Protein AF-A0A8T0PVY9-F1 (afdb_monomer_lite)

Radius of gyration: 18.32 Å; chains: 1; bounding box: 44×36×40 Å

Structure (mmCIF, N/CA/C/O backbone):
data_AF-A0A8T0PVY9-F1
#
_entry.id   AF-A0A8T0PVY9-F1
#
loop_
_atom_site.group_PDB
_atom_site.id
_atom_site.type_symbol
_atom_site.label_atom_id
_atom_site.label_alt_id
_atom_site.label_comp_id
_atom_site.label_asym_id
_atom_site.label_entity_id
_atom_site.label_seq_id
_atom_site.pdbx_PDB_ins_code
_atom_site.Cartn_x
_atom_site.Cartn_y
_atom_site.Cartn_z
_atom_site.occupancy
_atom_site.B_iso_or_equiv
_atom_site.auth_seq_id
_atom_site.auth_comp_id
_atom_site.auth_asym_id
_atom_site.auth_atom_id
_atom_site.pdbx_PDB_model_num
ATOM 1 N N . MET A 1 1 ? -31.765 17.114 -11.609 1.00 39.25 1 MET A N 1
ATOM 2 C CA . MET A 1 1 ? -30.657 17.555 -10.737 1.00 39.25 1 MET A CA 1
ATOM 3 C C . MET A 1 1 ? -30.429 16.414 -9.762 1.00 39.25 1 MET A C 1
ATOM 5 O O . MET A 1 1 ? -31.206 16.276 -8.830 1.00 39.25 1 MET A O 1
ATOM 9 N N . CYS A 1 2 ? -29.530 15.483 -10.095 1.00 36.41 2 CYS A N 1
ATOM 10 C CA . CYS A 1 2 ? -29.352 14.270 -9.294 1.00 36.41 2 CYS A CA 1
ATOM 11 C C . CYS A 1 2 ? -28.752 14.635 -7.940 1.00 36.41 2 CYS A C 1
ATOM 13 O O . CYS A 1 2 ? -27.683 15.236 -7.864 1.00 36.41 2 CYS A O 1
ATOM 15 N N . SER A 1 3 ? -29.511 14.295 -6.904 1.00 42.62 3 SER A N 1
ATOM 16 C CA . SER A 1 3 ? -29.208 14.486 -5.500 1.00 42.62 3 SER A CA 1
ATOM 17 C C . SER A 1 3 ? -27.873 13.859 -5.111 1.00 42.62 3 SER A C 1
ATOM 19 O O . SER A 1 3 ? -27.536 12.754 -5.530 1.00 42.62 3 SER A O 1
ATOM 21 N N . THR A 1 4 ? -27.169 14.596 -4.260 1.00 48.34 4 THR A N 1
ATOM 22 C CA . THR A 1 4 ? -26.116 14.203 -3.321 1.00 48.34 4 THR A CA 1
ATOM 23 C C . THR A 1 4 ? -26.311 12.794 -2.749 1.00 48.34 4 THR A C 1
ATOM 25 O O . THR A 1 4 ? -26.867 12.599 -1.674 1.00 48.34 4 THR A O 1
ATOM 28 N N . LEU A 1 5 ? -25.814 11.798 -3.475 1.00 50.50 5 LEU A N 1
ATOM 29 C CA . LEU A 1 5 ? -25.611 10.430 -3.015 1.00 50.50 5 LEU A CA 1
ATOM 30 C C . LEU A 1 5 ? -24.164 10.076 -3.328 1.00 50.50 5 LEU A C 1
ATOM 32 O O . LEU A 1 5 ? -23.855 9.352 -4.264 1.00 50.50 5 LEU A O 1
ATOM 36 N N . SER A 1 6 ? -23.264 10.639 -2.538 1.00 39.66 6 SER A N 1
ATOM 37 C CA . SER A 1 6 ? -21.999 9.977 -2.291 1.00 39.66 6 SER A CA 1
ATOM 38 C C . SER A 1 6 ? -21.831 9.984 -0.787 1.00 39.66 6 SER A C 1
ATOM 40 O O . SER A 1 6 ? -21.186 10.850 -0.203 1.00 39.66 6 SER A O 1
ATOM 42 N N . ALA A 1 7 ? -22.478 9.013 -0.143 1.00 40.28 7 ALA A N 1
ATOM 43 C CA . ALA A 1 7 ? -21.828 8.362 0.975 1.00 40.28 7 ALA A CA 1
ATOM 44 C C . ALA A 1 7 ? -20.532 7.782 0.395 1.00 40.28 7 ALA A C 1
ATOM 46 O O . ALA A 1 7 ? -20.496 6.631 -0.028 1.00 40.28 7 ALA A O 1
ATOM 47 N N . CYS A 1 8 ? -19.510 8.628 0.240 1.00 43.28 8 CYS A N 1
ATOM 48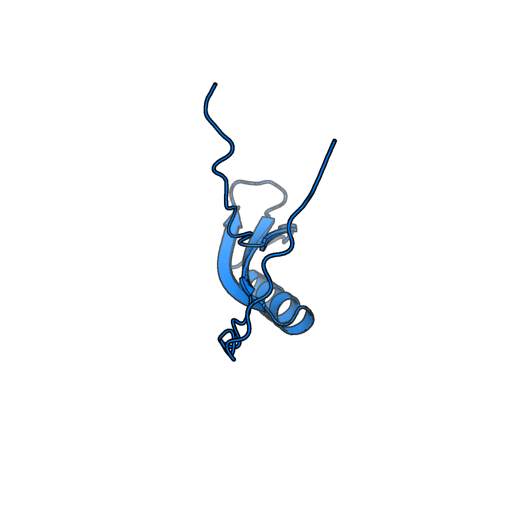 C CA . CYS A 1 8 ? -18.163 8.147 0.061 1.00 43.28 8 CYS A CA 1
ATOM 49 C C . CYS A 1 8 ? -17.899 7.414 1.366 1.00 43.28 8 CYS A C 1
ATOM 51 O O . CYS A 1 8 ? -17.654 8.037 2.400 1.00 43.28 8 CYS A O 1
ATOM 53 N N . GLU A 1 9 ? -18.014 6.091 1.352 1.00 44.81 9 GLU A N 1
ATOM 54 C CA . GLU A 1 9 ? -17.058 5.333 2.132 1.00 44.81 9 GLU A CA 1
ATOM 55 C C . GLU A 1 9 ? -15.710 5.913 1.711 1.00 44.81 9 GLU A C 1
ATOM 57 O O . GLU A 1 9 ? -15.304 5.803 0.555 1.00 44.81 9 GLU A O 1
ATOM 62 N N . GLU A 1 10 ? -15.117 6.725 2.585 1.00 49.19 10 GLU A N 1
ATOM 63 C CA . GLU A 1 10 ? -13.771 7.231 2.382 1.00 49.19 10 GLU A CA 1
ATOM 64 C C . GLU A 1 10 ? -12.853 6.029 2.587 1.00 49.19 10 GLU A C 1
ATOM 66 O O . GLU A 1 10 ? -12.218 5.863 3.628 1.00 49.19 10 GLU A O 1
ATOM 71 N N . ASP A 1 11 ? -12.863 5.129 1.606 1.00 54.50 11 ASP A N 1
ATOM 72 C CA . ASP A 1 11 ? -11.757 4.252 1.295 1.00 54.50 11 ASP A CA 1
ATOM 73 C C . ASP A 1 11 ? -10.588 5.182 0.989 1.00 54.50 11 ASP A C 1
ATOM 75 O O . ASP A 1 11 ? -10.356 5.578 -0.156 1.00 54.50 11 ASP A O 1
ATOM 79 N N . ASP A 1 12 ? -9.917 5.616 2.059 1.00 70.31 12 ASP A N 1
ATOM 80 C CA . ASP A 1 12 ? -8.743 6.472 2.038 1.00 70.31 12 ASP A CA 1
ATOM 81 C C . ASP A 1 12 ? -7.698 5.768 1.169 1.00 70.31 12 ASP A C 1
ATOM 83 O O . ASP A 1 12 ? -6.947 4.907 1.631 1.00 70.31 12 ASP A O 1
ATOM 87 N N . THR A 1 13 ? -7.696 6.085 -0.120 1.00 80.62 13 THR A N 1
ATOM 88 C CA . THR A 1 13 ? -6.728 5.570 -1.074 1.00 80.62 13 THR A CA 1
ATOM 89 C C . THR A 1 13 ? -5.587 6.568 -1.125 1.00 80.62 13 THR A C 1
ATOM 91 O O . THR A 1 13 ? -5.776 7.716 -1.518 1.00 80.62 13 THR A O 1
ATOM 94 N N . LEU A 1 14 ? -4.411 6.149 -0.665 1.00 84.81 14 LEU A N 1
ATOM 95 C CA . LEU A 1 14 ? -3.200 6.962 -0.668 1.00 84.81 14 LEU A CA 1
ATOM 96 C C . LEU A 1 14 ? -2.246 6.406 -1.712 1.00 84.81 14 LEU A C 1
ATOM 98 O O . LEU A 1 14 ? -1.848 5.249 -1.610 1.00 84.81 14 LEU A O 1
ATOM 102 N N . CYS A 1 15 ? -1.881 7.240 -2.677 1.00 85.31 15 CYS A N 1
ATOM 103 C CA . CYS A 1 15 ? -0.862 6.927 -3.663 1.00 85.31 15 CYS A CA 1
ATOM 104 C C . CYS A 1 15 ? 0.425 7.681 -3.325 1.00 85.31 15 CYS A C 1
ATOM 106 O O . CYS A 1 15 ? 0.385 8.880 -3.052 1.00 85.31 15 CYS A O 1
ATOM 108 N N . ASP A 1 16 ? 1.548 6.970 -3.316 1.00 86.50 16 ASP A N 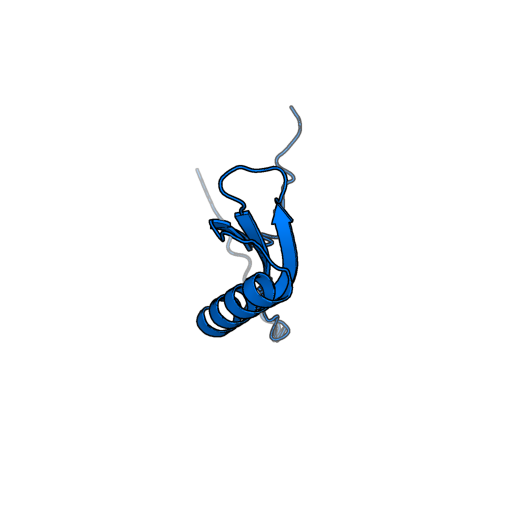1
ATOM 109 C CA . ASP A 1 16 ? 2.884 7.527 -3.129 1.00 86.50 16 ASP A CA 1
ATOM 110 C C . ASP A 1 16 ? 3.798 7.049 -4.259 1.00 86.50 16 ASP A C 1
ATOM 112 O O . ASP A 1 16 ? 3.754 5.888 -4.670 1.00 86.50 16 ASP A O 1
ATOM 116 N N . VAL A 1 17 ? 4.664 7.936 -4.748 1.00 87.50 17 VAL A N 1
ATOM 117 C CA . VAL A 1 17 ? 5.644 7.593 -5.782 1.00 87.50 17 VAL A CA 1
ATOM 118 C C . VAL A 1 17 ? 6.624 6.558 -5.229 1.00 87.50 17 VAL A C 1
ATOM 120 O O . VAL A 1 17 ? 7.339 6.817 -4.260 1.00 87.50 17 VAL A O 1
ATOM 123 N N . LEU A 1 18 ? 6.695 5.393 -5.872 1.00 84.00 18 LEU A N 1
ATOM 124 C CA . LEU A 1 18 ? 7.570 4.296 -5.478 1.00 84.00 18 LEU A CA 1
ATOM 125 C C . LEU A 1 18 ? 8.227 3.714 -6.725 1.00 84.00 18 LEU A C 1
ATOM 127 O O . LEU A 1 18 ? 7.561 3.099 -7.548 1.00 84.00 18 LEU A O 1
ATOM 131 N N . ASN A 1 19 ? 9.543 3.880 -6.868 1.00 82.00 19 ASN A N 1
ATOM 132 C CA . ASN A 1 19 ? 10.261 3.439 -8.063 1.00 82.00 19 ASN A CA 1
ATOM 133 C C . ASN A 1 19 ? 11.529 2.638 -7.686 1.00 82.00 19 ASN A C 1
ATOM 135 O O . ASN A 1 19 ? 12.420 3.198 -7.044 1.00 82.00 19 ASN A O 1
ATOM 139 N N . PRO A 1 20 ? 11.646 1.340 -8.041 1.00 82.50 20 PRO A N 1
ATOM 140 C CA . PRO A 1 20 ? 10.637 0.518 -8.714 1.00 82.50 20 PRO A CA 1
ATOM 141 C C . PRO A 1 20 ? 9.458 0.189 -7.788 1.00 82.50 20 PRO A C 1
ATOM 143 O O . PRO A 1 20 ? 9.665 -0.178 -6.625 1.00 82.50 20 PRO A O 1
ATOM 146 N N . CYS A 1 21 ? 8.231 0.266 -8.310 1.00 84.38 21 CYS A N 1
ATOM 147 C CA . CYS A 1 21 ? 7.057 -0.191 -7.573 1.00 84.38 21 CYS A CA 1
ATOM 148 C C . CYS A 1 21 ? 7.001 -1.717 -7.639 1.00 84.38 21 CYS A C 1
ATOM 150 O O . CYS A 1 21 ? 6.684 -2.299 -8.674 1.00 84.38 21 CYS A O 1
ATOM 152 N N . THR A 1 22 ? 7.331 -2.384 -6.535 1.00 87.75 22 THR A N 1
ATOM 153 C CA . THR A 1 22 ? 7.083 -3.820 -6.376 1.00 87.75 22 THR A CA 1
ATOM 154 C C . THR A 1 22 ? 5.975 -4.027 -5.364 1.00 87.75 22 THR A C 1
ATOM 156 O O . THR A 1 22 ? 5.927 -3.337 -4.346 1.00 87.75 22 THR A O 1
ATOM 159 N N . TYR A 1 23 ? 5.111 -5.017 -5.603 1.00 85.25 23 TYR A N 1
ATOM 160 C CA . TYR A 1 23 ? 4.016 -5.336 -4.684 1.00 85.25 23 TYR A CA 1
ATOM 161 C C . TYR A 1 23 ? 4.514 -5.548 -3.246 1.00 85.25 23 TYR A C 1
ATOM 163 O O . TYR A 1 23 ? 3.897 -5.059 -2.309 1.00 85.25 23 TYR A O 1
ATOM 171 N N . ALA A 1 24 ? 5.665 -6.207 -3.069 1.00 87.56 24 ALA A N 1
ATOM 172 C CA . ALA A 1 24 ? 6.261 -6.437 -1.755 1.00 87.56 24 ALA A CA 1
ATOM 173 C C . ALA A 1 24 ? 6.620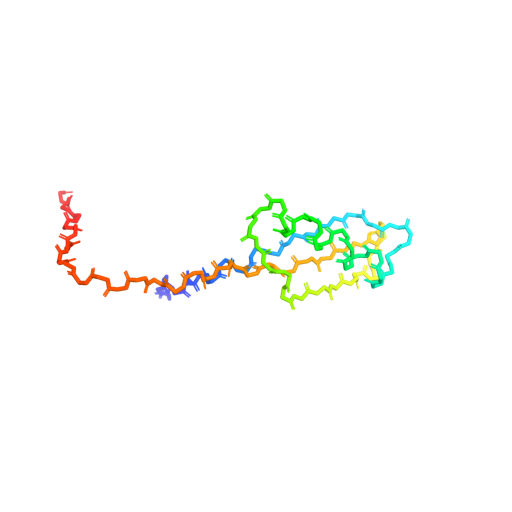 -5.128 -1.026 1.00 87.56 24 ALA A C 1
ATOM 175 O O . ALA A 1 24 ? 6.177 -4.932 0.103 1.00 87.56 24 ALA A O 1
ATOM 176 N N . LYS A 1 25 ? 7.358 -4.212 -1.676 1.00 88.88 25 LYS A N 1
ATOM 177 C CA . LYS A 1 25 ? 7.715 -2.915 -1.071 1.00 88.88 25 LYS A CA 1
ATOM 178 C C . LYS A 1 25 ? 6.490 -2.039 -0.849 1.00 88.88 25 LYS A C 1
ATOM 180 O O . LYS A 1 25 ? 6.330 -1.469 0.221 1.00 88.88 25 LYS A O 1
ATOM 185 N N . CYS A 1 26 ? 5.620 -1.968 -1.851 1.00 89.44 26 CYS A N 1
ATOM 186 C CA . CYS A 1 26 ? 4.392 -1.192 -1.782 1.00 89.44 26 CYS A CA 1
ATOM 187 C C . CYS A 1 26 ? 3.521 -1.676 -0.612 1.00 89.44 26 CYS A C 1
ATOM 189 O O . CYS A 1 26 ? 3.119 -0.884 0.230 1.00 89.44 26 CYS A O 1
ATOM 191 N N . SER A 1 27 ? 3.336 -2.992 -0.465 1.00 89.75 27 SER A N 1
ATOM 192 C CA . SER A 1 27 ? 2.580 -3.579 0.644 1.00 89.75 27 SER A CA 1
ATOM 193 C C . SER A 1 27 ? 3.207 -3.313 2.014 1.00 89.75 27 SER A C 1
ATOM 195 O O . SER A 1 27 ? 2.468 -3.117 2.981 1.00 89.75 27 SER A O 1
ATOM 197 N N . GLU A 1 28 ? 4.536 -3.326 2.126 1.00 91.81 28 GLU A N 1
ATOM 198 C CA . GLU A 1 28 ? 5.241 -3.022 3.377 1.00 91.81 28 GLU A CA 1
ATOM 199 C C . GLU A 1 28 ? 5.004 -1.567 3.804 1.00 91.81 28 GLU A C 1
ATOM 201 O O . GLU A 1 28 ? 4.528 -1.324 4.917 1.00 91.81 28 GLU A O 1
ATOM 206 N N . GLU A 1 29 ? 5.198 -0.620 2.884 1.00 89.81 29 GLU A N 1
ATOM 207 C CA . GLU A 1 29 ? 4.968 0.811 3.113 1.00 89.81 29 GLU A CA 1
ATOM 208 C C . GLU A 1 29 ? 3.496 1.100 3.436 1.00 89.81 29 GLU A C 1
ATOM 210 O O . GLU A 1 29 ? 3.185 1.785 4.418 1.00 89.81 29 GLU A O 1
ATOM 215 N N . CYS A 1 30 ? 2.567 0.505 2.674 1.00 89.94 30 CYS A N 1
ATOM 216 C CA . CYS A 1 30 ? 1.140 0.580 2.966 1.00 89.94 30 CYS A CA 1
ATOM 217 C C . CYS A 1 30 ? 0.858 0.072 4.385 1.00 89.94 30 CYS A C 1
ATOM 219 O O . CYS A 1 30 ? 0.133 0.712 5.143 1.00 89.94 30 CYS A O 1
ATOM 221 N N . THR A 1 31 ? 1.438 -1.064 4.780 1.00 89.81 31 THR A N 1
ATOM 222 C CA . THR A 1 31 ? 1.198 -1.662 6.101 1.00 89.81 31 THR A CA 1
ATOM 223 C C . THR A 1 31 ? 1.728 -0.773 7.219 1.00 89.81 31 THR A C 1
ATOM 225 O O . THR A 1 31 ? 0.998 -0.519 8.180 1.00 89.81 31 THR A O 1
ATOM 228 N N . ALA A 1 32 ? 2.940 -0.234 7.079 1.00 90.31 32 ALA A N 1
ATOM 229 C CA . ALA A 1 32 ? 3.522 0.701 8.038 1.00 90.31 32 ALA A CA 1
ATOM 230 C C . ALA A 1 32 ? 2.663 1.971 8.184 1.00 90.31 32 ALA A C 1
ATOM 232 O O . ALA A 1 32 ? 2.360 2.412 9.300 1.00 90.31 32 ALA A O 1
ATOM 233 N N . LYS A 1 33 ? 2.186 2.524 7.061 1.00 86.19 33 LYS A N 1
ATOM 234 C CA . LYS A 1 33 ? 1.312 3.709 7.033 1.00 86.19 33 LYS A CA 1
ATOM 235 C C . LYS A 1 33 ? -0.065 3.419 7.634 1.00 86.19 33 LYS A C 1
ATOM 237 O O . LYS A 1 33 ? -0.603 4.246 8.374 1.00 86.19 33 LYS A O 1
ATOM 242 N N . GLY A 1 34 ? -0.613 2.234 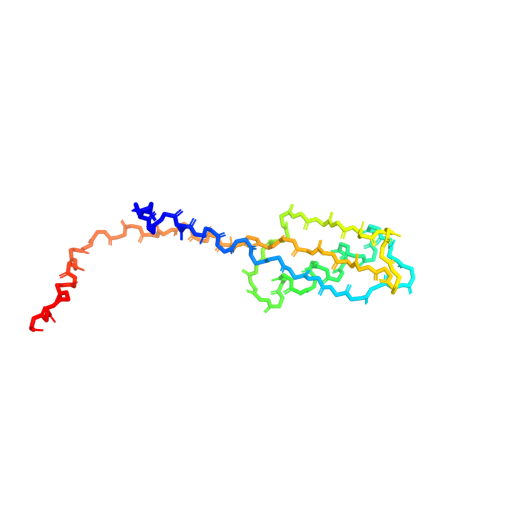7.373 1.00 85.88 34 GLY A N 1
ATOM 243 C CA . GLY A 1 34 ? -1.854 1.750 7.972 1.00 85.88 34 GLY A CA 1
ATOM 244 C C . GLY A 1 34 ? -1.730 1.626 9.486 1.00 85.88 34 GLY A C 1
ATOM 245 O 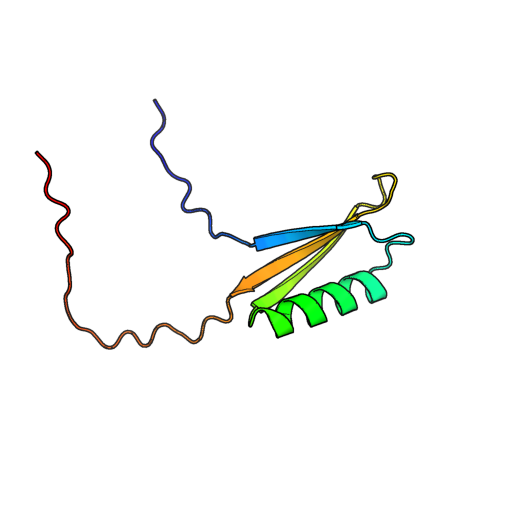O . GLY A 1 34 ? -2.536 2.201 10.215 1.00 85.88 34 GLY A O 1
ATOM 246 N N . GLN A 1 35 ? -0.671 0.974 9.972 1.00 85.69 35 GLN A N 1
ATOM 247 C CA . GLN A 1 35 ? -0.399 0.836 11.404 1.00 85.69 35 GLN A CA 1
ATOM 248 C C . GLN A 1 35 ? -0.267 2.192 12.104 1.00 85.69 35 GLN A C 1
ATOM 250 O O . GLN A 1 35 ? -0.917 2.404 13.129 1.00 85.69 35 GLN A O 1
ATOM 255 N N . LYS A 1 36 ? 0.493 3.133 11.524 1.00 85.31 36 LYS A N 1
ATOM 256 C CA . LYS A 1 36 ? 0.661 4.492 12.069 1.00 85.31 36 LYS A CA 1
ATOM 257 C C . LYS A 1 36 ? -0.667 5.241 12.216 1.00 85.31 36 LYS A C 1
ATOM 259 O O . LYS A 1 36 ? -0.837 6.001 13.163 1.00 85.31 36 LYS A O 1
ATOM 264 N N . ASN A 1 37 ? -1.608 5.006 11.302 1.00 78.94 37 ASN A N 1
ATOM 265 C CA . ASN A 1 37 ? -2.912 5.671 11.277 1.00 78.94 37 ASN A CA 1
ATOM 266 C C . ASN A 1 37 ? -4.053 4.824 11.876 1.00 78.94 37 ASN A C 1
ATOM 268 O O . ASN A 1 37 ? -5.218 5.190 11.734 1.00 78.94 37 ASN A O 1
ATOM 272 N N . ASN A 1 38 ? -3.750 3.692 12.527 1.00 80.31 38 ASN A N 1
ATOM 273 C CA . ASN A 1 38 ? -4.736 2.726 13.038 1.00 80.31 38 ASN A CA 1
ATOM 274 C C . ASN A 1 38 ? -5.758 2.252 11.974 1.00 80.31 38 ASN A C 1
ATOM 276 O O . ASN A 1 38 ? -6.945 2.038 12.241 1.00 80.31 38 ASN A O 1
ATOM 280 N N . ARG A 1 39 ? -5.285 2.085 10.740 1.00 83.38 39 ARG A N 1
ATOM 281 C CA . ARG A 1 39 ? -6.031 1.585 9.581 1.00 83.38 39 ARG A CA 1
ATOM 282 C C . ARG A 1 39 ? -5.482 0.225 9.148 1.00 83.38 39 ARG A C 1
ATOM 284 O O . ARG A 1 39 ? -4.340 -0.125 9.442 1.00 83.38 39 ARG A O 1
ATOM 291 N N . ILE A 1 40 ? -6.304 -0.561 8.463 1.00 85.12 40 ILE A N 1
ATOM 292 C CA . ILE A 1 40 ? -5.877 -1.817 7.836 1.00 85.12 40 ILE A CA 1
ATOM 293 C C . ILE A 1 40 ? -5.775 -1.576 6.336 1.00 85.12 40 ILE A C 1
ATOM 295 O O . ILE A 1 40 ? -6.672 -0.978 5.746 1.00 85.12 40 ILE A O 1
ATOM 299 N N . VAL A 1 41 ? -4.691 -2.053 5.732 1.00 88.38 41 VAL A N 1
ATOM 300 C CA . VAL A 1 41 ? -4.558 -2.098 4.276 1.00 88.38 41 VAL A CA 1
ATOM 301 C C . VAL A 1 41 ? -5.599 -3.068 3.734 1.00 88.38 41 VAL A C 1
ATOM 303 O O . VAL A 1 41 ? -5.607 -4.242 4.100 1.00 88.38 41 VAL A O 1
ATOM 306 N N . GLU A 1 42 ? -6.494 -2.572 2.892 1.00 87.62 42 GLU A N 1
ATOM 307 C CA . GLU A 1 42 ? -7.471 -3.400 2.194 1.00 87.62 42 GLU A CA 1
ATOM 308 C C . GLU A 1 42 ? -6.937 -3.850 0.835 1.00 87.62 42 GLU A C 1
ATOM 310 O O . GLU A 1 42 ? -7.031 -5.027 0.485 1.00 87.62 42 GLU A O 1
ATOM 315 N N . LYS A 1 43 ? -6.366 -2.914 0.071 1.00 87.31 43 LYS A N 1
ATOM 316 C CA . LYS A 1 43 ? -5.837 -3.170 -1.270 1.00 87.31 43 LYS A CA 1
ATOM 317 C C . LYS A 1 43 ? -4.518 -2.440 -1.466 1.00 87.31 43 LYS A C 1
ATOM 319 O O . LYS A 1 43 ? -4.321 -1.344 -0.952 1.00 87.31 43 LYS A O 1
ATOM 324 N N . VAL A 1 44 ? -3.641 -3.059 -2.244 1.00 89.81 44 VAL A N 1
ATOM 325 C CA . VAL A 1 44 ? -2.349 -2.514 -2.665 1.00 89.81 44 VAL A CA 1
ATOM 326 C C . VAL A 1 44 ? -2.284 -2.636 -4.179 1.00 89.81 44 VAL A C 1
ATOM 328 O O . VAL A 1 44 ? -2.556 -3.711 -4.720 1.00 89.81 44 VAL A O 1
ATOM 331 N N . ARG A 1 45 ? -1.954 -1.547 -4.865 1.00 89.81 45 ARG A N 1
ATOM 332 C CA . ARG A 1 45 ? -1.791 -1.497 -6.319 1.00 89.81 45 ARG A CA 1
ATOM 333 C C . ARG A 1 45 ? -0.516 -0.746 -6.660 1.00 89.81 45 ARG A C 1
ATOM 335 O O . ARG A 1 45 ? -0.221 0.268 -6.046 1.00 89.81 45 ARG A O 1
ATOM 342 N N . CYS A 1 46 ? 0.216 -1.246 -7.643 1.00 88.25 46 CYS A N 1
ATOM 343 C CA . CYS A 1 46 ? 1.269 -0.488 -8.300 1.00 88.25 46 CYS A CA 1
ATOM 344 C C . CYS A 1 46 ? 0.718 -0.018 -9.643 1.00 88.25 46 CYS A C 1
ATOM 346 O O . CYS A 1 46 ? 0.309 -0.847 -10.449 1.00 88.25 46 CYS A O 1
ATOM 348 N N . GLU A 1 47 ? 0.704 1.287 -9.871 1.00 85.12 47 GLU A N 1
ATOM 349 C CA . GLU A 1 47 ? 0.401 1.891 -11.166 1.00 85.12 47 GLU A CA 1
ATOM 350 C C . GLU A 1 47 ? 1.703 1.900 -11.984 1.00 85.12 47 GLU A C 1
ATOM 352 O O . GLU A 1 47 ? 2.397 2.912 -12.092 1.00 85.12 47 GLU A O 1
ATOM 357 N N . ASP A 1 48 ? 2.086 0.735 -12.517 1.00 79.81 48 ASP A N 1
ATOM 358 C CA . ASP A 1 48 ? 3.326 0.565 -13.295 1.00 79.81 48 ASP A CA 1
ATOM 359 C C . ASP A 1 48 ? 3.295 1.273 -14.660 1.00 79.81 48 ASP A C 1
ATOM 361 O O . ASP A 1 48 ? 4.336 1.484 -15.282 1.00 79.81 48 ASP A O 1
ATOM 365 N N . HIS A 1 49 ? 2.104 1.690 -15.094 1.00 77.94 49 HIS A N 1
ATOM 366 C CA . HIS A 1 49 ? 1.890 2.473 -16.305 1.00 77.94 49 HIS A CA 1
ATOM 367 C C . HIS A 1 49 ? 2.200 3.971 -16.129 1.00 77.94 49 HIS A C 1
ATOM 369 O O . HIS A 1 49 ? 2.242 4.700 -17.122 1.00 77.94 49 HIS A O 1
ATOM 375 N N . LEU A 1 50 ? 2.420 4.440 -14.894 1.00 76.50 50 LEU A N 1
ATOM 376 C CA . LEU A 1 50 ? 2.820 5.814 -14.586 1.00 76.50 50 LEU A CA 1
ATOM 377 C C . LEU A 1 50 ? 4.348 5.926 -14.485 1.00 76.50 50 LEU A C 1
ATOM 379 O O . LEU A 1 50 ? 5.037 4.997 -14.065 1.00 76.50 50 LEU A O 1
ATOM 383 N N . ASN A 1 51 ? 4.893 7.081 -14.882 1.00 76.44 51 ASN A N 1
ATOM 384 C CA . AS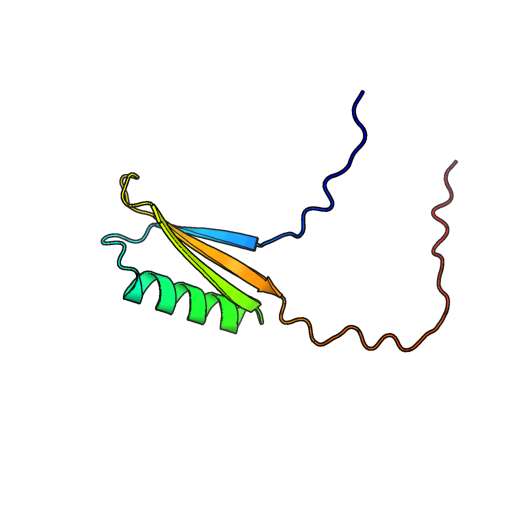N A 1 51 ? 6.317 7.384 -14.754 1.00 76.44 51 ASN A CA 1
ATOM 385 C C . ASN A 1 51 ? 6.509 8.764 -14.092 1.00 76.44 51 ASN A C 1
ATOM 387 O O . ASN A 1 51 ? 6.270 9.779 -14.752 1.00 76.44 51 ASN A O 1
ATOM 391 N N . PRO A 1 52 ? 6.954 8.829 -12.823 1.00 74.62 52 PRO A N 1
ATOM 392 C CA . PRO A 1 52 ? 7.419 7.708 -12.003 1.00 74.62 52 PRO A CA 1
ATOM 393 C C . PRO A 1 52 ? 6.270 6.794 -11.542 1.00 74.62 52 PRO A C 1
ATOM 395 O O . PRO A 1 52 ? 5.136 7.241 -11.419 1.00 74.62 52 PRO A O 1
ATOM 398 N N . MET A 1 53 ? 6.578 5.517 -11.301 1.00 86.31 53 MET A N 1
ATOM 399 C CA . MET A 1 53 ? 5.595 4.537 -10.830 1.00 86.31 53 MET A CA 1
ATOM 400 C C . MET A 1 53 ? 5.015 4.948 -9.473 1.00 86.31 53 MET A C 1
ATOM 402 O O . MET A 1 53 ? 5.740 5.460 -8.612 1.00 86.31 53 MET A O 1
ATOM 406 N N . GLU A 1 54 ? 3.733 4.664 -9.261 1.00 86.38 54 GLU A N 1
ATOM 407 C CA . GLU A 1 54 ? 3.033 4.993 -8.017 1.00 86.38 54 GLU A CA 1
ATOM 408 C C . GLU A 1 54 ? 2.514 3.737 -7.312 1.00 86.38 54 GLU A C 1
ATOM 410 O O . GLU A 1 54 ? 2.025 2.795 -7.931 1.00 86.38 54 GLU A O 1
ATOM 415 N N . CYS A 1 55 ? 2.637 3.723 -5.990 1.00 89.25 55 CYS A N 1
ATOM 416 C CA . CYS A 1 55 ? 2.099 2.717 -5.090 1.00 89.25 55 CYS A CA 1
ATOM 417 C C . CYS A 1 55 ? 0.827 3.266 -4.442 1.00 89.25 55 CYS A C 1
ATOM 419 O O . CYS A 1 55 ? 0.899 4.177 -3.622 1.00 89.25 55 CYS A O 1
ATOM 421 N N . CYS A 1 56 ? -0.329 2.707 -4.787 1.00 88.81 56 CYS A N 1
ATOM 422 C CA . CYS A 1 56 ? -1.631 3.079 -4.251 1.00 88.81 56 CYS A CA 1
ATOM 423 C C . CYS A 1 56 ? -2.124 2.061 -3.215 1.00 88.81 56 CYS A C 1
ATOM 425 O O . CYS A 1 56 ? -2.351 0.885 -3.511 1.00 88.81 56 CYS A O 1
ATOM 427 N N . CYS A 1 57 ? -2.338 2.537 -1.995 1.00 89.81 57 CYS A N 1
ATOM 428 C CA . CYS A 1 57 ? -2.826 1.783 -0.852 1.00 89.81 57 CYS A CA 1
ATOM 429 C C . CYS A 1 57 ? -4.256 2.212 -0.524 1.00 89.81 57 CYS A C 1
ATOM 431 O O . CYS A 1 57 ? -4.472 3.364 -0.155 1.00 89.81 57 CYS A O 1
ATOM 433 N N . THR A 1 58 ? -5.222 1.302 -0.575 1.00 88.31 58 THR A N 1
ATOM 434 C CA . THR A 1 58 ? -6.564 1.554 -0.038 1.00 88.31 58 THR A CA 1
ATOM 435 C C . THR A 1 58 ? -6.613 1.110 1.411 1.00 88.31 58 THR A C 1
ATOM 437 O O . THR A 1 58 ? -6.293 -0.040 1.731 1.00 88.31 58 THR A O 1
ATOM 440 N N . PHE A 1 59 ? -7.014 2.019 2.292 1.00 86.25 59 PHE A N 1
ATOM 441 C CA . PHE A 1 59 ? -7.131 1.764 3.715 1.00 86.25 59 PHE A CA 1
ATOM 442 C C . PHE A 1 59 ? -8.586 1.690 4.141 1.00 86.25 59 PHE A C 1
ATOM 444 O O . PHE A 1 59 ? -9.358 2.609 3.896 1.00 86.25 59 PHE A O 1
ATOM 451 N N . ARG A 1 60 ? -8.909 0.665 4.926 1.00 82.31 60 ARG A N 1
ATOM 452 C CA . ARG A 1 60 ? -10.150 0.627 5.696 1.00 82.31 60 ARG A CA 1
ATOM 453 C C . ARG A 1 60 ? -9.872 0.982 7.146 1.00 82.31 60 ARG A C 1
ATOM 455 O O . ARG A 1 60 ? -8.835 0.612 7.717 1.00 82.31 60 ARG A O 1
ATOM 462 N N . ARG A 1 61 ? -10.804 1.686 7.785 1.00 76.00 61 ARG A N 1
ATOM 463 C CA . ARG A 1 61 ? -10.722 1.900 9.234 1.00 76.00 61 ARG A CA 1
ATOM 464 C C . ARG A 1 61 ? -10.772 0.541 9.921 1.00 76.00 61 ARG A C 1
ATOM 466 O O . ARG A 1 61 ? -11.546 -0.332 9.528 1.00 76.00 61 ARG A O 1
ATOM 473 N N . ARG A 1 62 ? -9.976 0.362 10.980 1.00 68.62 62 ARG A N 1
ATOM 474 C CA . ARG A 1 62 ? -10.288 -0.680 11.958 1.00 68.62 62 ARG A CA 1
ATOM 475 C C . ARG A 1 62 ? -11.627 -0.294 12.566 1.00 68.62 62 ARG A C 1
ATOM 477 O O . ARG A 1 62 ? -11.665 0.505 13.496 1.00 68.62 62 ARG A O 1
ATOM 484 N N . GLN A 1 63 ? -12.722 -0.811 12.014 1.00 57.78 63 GLN A N 1
ATOM 485 C CA . GLN A 1 63 ? -13.975 -0.877 12.744 1.00 57.78 63 GLN A CA 1
ATOM 486 C C . GLN A 1 63 ? -13.704 -1.773 13.956 1.00 57.78 63 GLN A C 1
ATOM 488 O O . GLN A 1 63 ? -13.884 -2.986 13.925 1.00 57.78 63 GLN A O 1
ATOM 493 N N . LEU A 1 64 ? -13.241 -1.163 15.047 1.00 52.75 64 LEU A N 1
ATOM 494 C CA . LEU A 1 64 ? -13.815 -1.501 16.335 1.00 52.75 64 LEU A CA 1
ATOM 495 C C . LEU A 1 64 ? -15.306 -1.303 16.109 1.00 52.75 64 LEU A C 1
ATOM 497 O O . LEU A 1 64 ? -15.720 -0.178 15.823 1.00 52.75 64 LEU A O 1
ATOM 501 N N . LEU A 1 65 ? -16.051 -2.411 16.063 1.00 48.81 65 LEU A N 1
ATOM 502 C CA . LEU A 1 65 ? -17.507 -2.419 15.971 1.00 48.81 65 LEU A CA 1
ATOM 503 C C . LEU A 1 65 ? -18.039 -1.196 16.725 1.00 48.81 65 LEU A C 1
ATOM 505 O O . LEU A 1 65 ? -17.597 -0.989 17.863 1.00 48.81 65 LEU A O 1
ATOM 509 N N . PRO A 1 66 ? -18.930 -0.371 16.144 1.00 44.16 66 PRO A N 1
ATOM 510 C CA . PRO A 1 66 ? -19.634 0.587 16.966 1.00 44.16 66 PRO A CA 1
ATOM 511 C C . PRO A 1 66 ? -20.278 -0.243 18.072 1.00 44.16 66 PRO A C 1
ATOM 513 O O . PRO A 1 66 ? -21.138 -1.084 17.806 1.00 44.16 66 PRO A O 1
ATOM 516 N N . GLN A 1 67 ? -19.805 -0.074 19.308 1.00 40.84 67 GLN A N 1
ATOM 517 C CA . GLN A 1 67 ? -20.607 -0.440 20.455 1.00 40.84 67 GLN A CA 1
ATOM 518 C C . GLN A 1 67 ? -21.828 0.456 20.321 1.00 40.84 67 GLN A C 1
ATOM 520 O O . GLN A 1 67 ? -21.801 1.623 20.702 1.00 40.84 67 GLN A O 1
ATOM 525 N N . VAL A 1 68 ? -22.864 -0.069 19.671 1.00 47.91 68 VAL A N 1
ATOM 526 C CA . VAL A 1 68 ? -24.217 0.463 19.683 1.00 47.91 68 VAL A CA 1
ATOM 527 C C . VAL A 1 68 ? -24.729 0.297 21.109 1.00 47.91 68 VAL A C 1
ATOM 529 O O . VAL A 1 68 ? -25.590 -0.521 21.403 1.00 47.91 68 VAL A O 1
ATOM 532 N N . ASN A 1 69 ? -24.133 1.046 22.034 1.00 38.78 69 ASN A N 1
ATOM 533 C CA . ASN A 1 69 ? -24.741 1.311 23.314 1.00 38.78 69 ASN A CA 1
ATOM 534 C C . ASN A 1 69 ? -25.806 2.352 22.995 1.00 38.78 69 ASN A C 1
ATOM 536 O O . ASN A 1 69 ? -25.488 3.508 22.714 1.00 38.78 69 ASN A O 1
ATOM 540 N N . GLY A 1 70 ? -27.045 1.883 22.874 1.00 48.53 70 GLY A N 1
ATOM 541 C CA . GLY A 1 70 ? -28.175 2.737 22.564 1.00 48.53 70 GLY A CA 1
ATOM 542 C C . GLY A 1 70 ? -28.242 3.888 23.556 1.00 48.53 70 GLY A C 1
ATOM 543 O O . GLY A 1 70 ? -28.356 3.654 24.752 1.00 48.53 70 GLY A O 1
ATOM 544 N N . ASP A 1 71 ? -28.176 5.112 23.045 1.00 38.34 71 ASP A N 1
ATOM 545 C CA . ASP A 1 71 ? -28.998 6.196 23.553 1.00 38.34 71 ASP A CA 1
ATOM 546 C C . ASP A 1 71 ? -29.221 7.237 22.452 1.00 38.34 71 ASP A C 1
ATOM 548 O O . ASP A 1 71 ? -28.363 7.521 21.613 1.00 38.34 71 ASP A O 1
ATOM 552 N N . VAL A 1 72 ? -30.453 7.718 22.423 1.00 51.78 72 VAL A N 1
ATOM 553 C CA . VAL A 1 72 ? -31.036 8.638 21.458 1.00 51.78 72 VAL A CA 1
ATOM 554 C C . VAL A 1 72 ? -30.307 9.983 21.476 1.00 51.78 72 VAL A C 1
ATOM 556 O O . VAL A 1 72 ? -30.148 10.611 22.514 1.00 51.78 72 VAL A O 1
ATOM 559 N N . GLY A 1 73 ? -29.961 10.493 20.294 1.00 35.22 73 GLY A N 1
ATOM 560 C CA . GLY A 1 73 ? -29.431 11.846 20.139 1.00 35.22 73 GLY A CA 1
ATOM 561 C C . GLY A 1 73 ? -29.629 12.380 18.728 1.00 35.22 73 GLY A C 1
ATOM 562 O O . GLY A 1 73 ? -28.664 12.594 18.002 1.00 35.22 73 GLY A O 1
ATOM 563 N N . ILE A 1 74 ? -30.885 12.575 18.313 1.00 40.62 74 ILE A N 1
ATOM 564 C CA . ILE A 1 74 ? -31.220 13.318 17.090 1.00 40.62 74 ILE A CA 1
ATOM 565 C C . ILE A 1 74 ? -30.760 14.767 17.300 1.00 40.62 74 ILE A C 1
ATOM 567 O O . ILE A 1 74 ? -31.442 15.554 17.956 1.00 40.62 74 ILE A O 1
ATOM 571 N N . VAL A 1 75 ? -29.601 15.135 16.752 1.00 49.09 75 VAL A N 1
ATOM 572 C CA . VAL A 1 75 ? -29.188 16.540 16.687 1.00 49.09 75 VAL A CA 1
ATOM 573 C C . VAL A 1 75 ? -29.989 17.197 15.566 1.00 49.09 75 VAL A C 1
ATOM 575 O O . VAL A 1 75 ? -29.655 17.105 14.387 1.00 49.09 75 VAL A O 1
ATOM 578 N N . ALA A 1 76 ? -31.099 17.828 15.945 1.00 46.72 76 ALA A N 1
ATOM 579 C CA . ALA A 1 76 ? -31.890 18.674 15.067 1.00 46.72 76 ALA A CA 1
ATOM 580 C C . ALA A 1 76 ? -31.058 19.895 14.633 1.00 46.72 76 ALA A C 1
ATOM 582 O O . ALA A 1 76 ? -30.920 20.866 15.378 1.00 46.72 76 ALA A O 1
ATOM 583 N N . CYS A 1 77 ? -30.520 19.875 13.414 1.00 38.25 77 CYS A N 1
ATOM 584 C CA . CYS A 1 77 ? -29.974 21.079 12.792 1.00 38.25 77 CYS A CA 1
ATOM 585 C C . CYS A 1 77 ? -31.128 21.984 12.335 1.00 38.25 77 CYS A C 1
ATOM 587 O O . CYS A 1 77 ? -31.698 21.819 11.260 1.00 38.25 77 CYS A O 1
ATOM 589 N N . LYS A 1 78 ? -31.481 22.940 13.197 1.00 47.00 78 LYS A N 1
ATOM 590 C CA . LYS A 1 78 ? -32.377 24.070 12.922 1.00 47.00 78 LYS A CA 1
ATOM 591 C C . LYS A 1 78 ? -31.642 25.108 12.060 1.00 47.00 78 LYS A C 1
ATOM 593 O O . LYS A 1 78 ? -30.526 25.481 12.414 1.00 47.00 78 LYS A O 1
ATOM 598 N N . ARG A 1 79 ? -32.276 25.625 11.005 1.00 40.94 79 ARG A N 1
ATOM 599 C CA . ARG A 1 79 ? -32.059 26.965 10.404 1.00 40.94 79 ARG A CA 1
ATOM 600 C C . ARG A 1 79 ? -33.146 27.154 9.334 1.00 40.94 79 ARG A C 1
ATOM 602 O O . ARG A 1 79 ? -33.348 26.243 8.544 1.00 40.94 79 ARG A O 1
ATOM 609 N N . GLY A 1 80 ? -33.978 28.193 9.361 1.00 37.22 80 GLY A N 1
ATOM 610 C CA . GLY A 1 80 ? -33.660 29.588 9.662 1.00 37.22 80 GLY A CA 1
ATOM 611 C C . GLY A 1 80 ? -33.550 30.294 8.327 1.00 37.22 80 GLY A C 1
ATOM 612 O O . GLY A 1 80 ? -32.515 30.045 7.676 1.00 37.22 80 GLY A O 1
#

Organism: Panicum virgatum (NCBI:txid38727)

pLDDT: mean 70.2, std 20.05, range [35.22, 91.81]

Secondary structure (DSSP, 8-state):
-----------EEEEEE-SS--HHHHHHHHHHHHHHTTEEEEEEEEETTSSS-EEEEEEEE-------------------

Foldseek 3Di:
DDDDPPPPPPQVKDKDQDVVDDQVVLVVVLCVVCVVVQWDFPDWDWQNVDVSIIIITGTDHPPPDPPCPDDDDDPDPDDD

Sequence (80 aa):
MCSTLSACEEDDTLCDVLNPCTYAKCSEECTAKGQKNNRIVEKVRCEDHLNPMECCCTFRRRQLLPQVNGDVGIVACKRG